Protein AF-A0A6A4I339-F1 (afdb_monomer_lite)

Organism: NCBI:txid1447944

Secondary structure (DSSP, 8-state):
--HHHHTTS--TT--TT--TTTSPPPGGG----HHHHHHHHHHHHSSHHHHHHHHHHHHTT--HHHHHHHHHHHHHHHHHHHHHHHHHHHHH---HHHHHHHHH--

InterPro domains:
  IPR001248 Purine-cytosine permease [PF02133] (24-105)
  IPR045225 Uracil/uridine/allantoin permease [PTHR30618] (13-106)

Foldseek 3Di:
DPPVVVVVDDDPPDDPQDDPQQAADDPVPPPDDPVNVVVVVVVVCPDPVNVVQLVVCVVVPDDNVRSVVVVVVVVVVVVVVCCVLCVCCVPRVGDPVVVCCVPPND

Structure (mmCIF, N/CA/C/O backbone):
data_AF-A0A6A4I339-F1
#
_entry.id   AF-A0A6A4I339-F1
#
loop_
_atom_site.group_PDB
_atom_site.id
_atom_site.type_symbol
_atom_site.label_atom_id
_atom_site.label_alt_id
_atom_site.label_comp_id
_atom_site.label_asym_id
_atom_site.label_entity_id
_atom_site.label_seq_id
_atom_site.pdbx_PDB_ins_code
_atom_site.Cartn_x
_atom_site.Cartn_y
_atom_site.Cartn_z
_atom_site.occupancy
_atom_site.B_iso_or_equiv
_atom_site.auth_seq_id
_atom_site.auth_comp_id
_atom_site.auth_asym_id
_atom_site.auth_atom_id
_atom_site.pdbx_PDB_model_num
ATOM 1 N N . MET A 1 1 ? 45.917 -12.417 -17.203 1.00 52.16 1 MET A N 1
ATOM 2 C CA . MET A 1 1 ? 45.748 -11.269 -16.282 1.00 52.16 1 MET A CA 1
ATOM 3 C C . MET A 1 1 ? 44.791 -10.187 -16.810 1.00 52.16 1 MET A C 1
ATOM 5 O O . MET A 1 1 ? 44.359 -9.354 -16.034 1.00 52.16 1 MET A O 1
ATOM 9 N N . THR A 1 2 ? 44.387 -10.210 -18.088 1.00 59.03 2 THR A N 1
ATOM 10 C CA . THR A 1 2 ? 43.545 -9.157 -18.703 1.00 59.03 2 THR A CA 1
ATOM 11 C C . THR A 1 2 ? 42.028 -9.404 -18.600 1.00 59.03 2 THR A C 1
ATOM 13 O O . THR A 1 2 ? 41.246 -8.464 -18.670 1.00 59.03 2 THR A O 1
ATOM 16 N N . ALA A 1 3 ? 41.584 -10.651 -18.394 1.00 60.38 3 ALA A N 1
ATOM 17 C CA . ALA A 1 3 ? 40.155 -10.992 -18.324 1.00 60.38 3 ALA A CA 1
ATOM 18 C C . ALA A 1 3 ? 39.478 -10.581 -17.000 1.00 60.38 3 ALA A C 1
ATOM 20 O O . ALA A 1 3 ? 38.307 -10.222 -17.000 1.00 60.38 3 ALA A O 1
ATOM 21 N N . MET A 1 4 ? 40.220 -10.583 -15.885 1.00 60.59 4 MET A N 1
ATOM 22 C CA . MET A 1 4 ? 39.712 -10.190 -14.561 1.00 60.59 4 MET A CA 1
ATOM 23 C C . MET A 1 4 ? 39.436 -8.680 -14.468 1.00 60.59 4 MET A C 1
ATOM 25 O O . MET A 1 4 ? 38.528 -8.262 -13.761 1.00 60.59 4 MET A O 1
ATOM 29 N N . LEU A 1 5 ? 40.187 -7.867 -15.220 1.00 65.00 5 LEU A N 1
ATOM 30 C CA . LEU A 1 5 ? 40.020 -6.412 -15.249 1.00 65.00 5 LEU A CA 1
ATOM 31 C C . LEU A 1 5 ? 38.777 -5.986 -16.046 1.00 65.00 5 LEU A C 1
ATOM 33 O O . LEU A 1 5 ? 38.108 -5.041 -15.648 1.00 65.00 5 LEU A O 1
ATOM 37 N N . ARG A 1 6 ? 38.392 -6.740 -17.089 1.00 58.94 6 ARG A N 1
ATOM 38 C CA . ARG A 1 6 ? 37.164 -6.488 -17.871 1.00 58.94 6 ARG A CA 1
ATOM 39 C C . ARG A 1 6 ? 35.869 -6.607 -17.067 1.00 58.94 6 ARG A C 1
ATOM 41 O O . ARG A 1 6 ? 34.876 -6.012 -17.455 1.00 58.94 6 ARG A O 1
ATOM 48 N N . PHE A 1 7 ? 35.860 -7.362 -15.967 1.00 65.69 7 PHE A N 1
ATOM 49 C CA . PHE A 1 7 ? 34.695 -7.452 -15.078 1.00 65.69 7 PHE A CA 1
ATOM 50 C C . PHE A 1 7 ? 34.417 -6.128 -14.346 1.00 65.69 7 PHE A C 1
ATOM 52 O O . PHE A 1 7 ? 33.271 -5.827 -14.031 1.00 65.69 7 PHE A O 1
ATOM 59 N N . PHE A 1 8 ? 35.463 -5.332 -14.102 1.00 68.25 8 PHE A N 1
ATOM 60 C CA . PHE A 1 8 ? 35.365 -4.009 -13.482 1.00 68.25 8 PHE A CA 1
ATOM 61 C C . PHE A 1 8 ? 35.278 -2.869 -14.504 1.00 68.25 8 PHE A C 1
ATOM 63 O O . PHE A 1 8 ? 35.035 -1.726 -14.120 1.00 68.25 8 PHE A O 1
ATOM 70 N N . GLU A 1 9 ? 35.474 -3.150 -15.795 1.00 66.94 9 GLU A N 1
ATOM 71 C CA . GLU A 1 9 ? 35.263 -2.157 -16.844 1.00 66.94 9 GLU A CA 1
ATOM 72 C C . GLU A 1 9 ? 33.758 -1.915 -17.005 1.00 66.94 9 GLU A C 1
ATOM 74 O O . GLU A 1 9 ? 33.005 -2.774 -17.465 1.00 66.94 9 GLU A O 1
ATOM 79 N N . LEU A 1 10 ? 33.318 -0.721 -16.599 1.00 65.88 10 LEU A N 1
ATOM 80 C CA . LEU A 1 10 ? 31.977 -0.217 -16.871 1.00 65.88 10 LEU A CA 1
ATOM 81 C C . LEU A 1 10 ? 31.723 -0.302 -18.386 1.00 65.88 10 LEU A C 1
ATOM 83 O O . LEU A 1 10 ? 32.589 0.080 -19.178 1.00 65.88 10 LEU A O 1
ATOM 87 N N . SER A 1 11 ? 30.547 -0.793 -18.799 1.00 67.19 11 SER A N 1
ATOM 88 C CA . SER A 1 11 ? 30.153 -0.772 -20.215 1.00 67.19 11 SER A CA 1
ATOM 89 C C . SER A 1 11 ? 30.360 0.637 -20.781 1.00 67.19 11 SER A C 1
ATOM 91 O O . SER A 1 11 ? 30.045 1.617 -20.110 1.00 67.19 11 SER A O 1
ATOM 93 N N . LYS A 1 12 ? 30.876 0.762 -22.008 1.00 66.62 12 LYS A N 1
ATOM 94 C CA . LYS A 1 12 ? 31.118 2.077 -22.633 1.00 66.62 12 LYS A CA 1
ATOM 95 C C . LYS A 1 12 ? 29.842 2.918 -22.784 1.00 66.62 12 LYS A C 1
ATOM 97 O O . LYS A 1 12 ? 29.939 4.136 -22.861 1.00 66.62 12 LYS A O 1
ATOM 102 N N . ASP A 1 13 ? 28.679 2.268 -22.749 1.00 68.31 13 ASP A N 1
ATOM 103 C CA . ASP A 1 13 ? 27.351 2.889 -22.802 1.00 68.31 13 ASP A CA 1
ATOM 104 C C . ASP A 1 13 ? 26.695 3.027 -21.412 1.00 68.31 13 ASP A C 1
ATOM 106 O O . ASP A 1 13 ? 25.503 3.313 -21.298 1.00 68.31 13 ASP A O 1
ATOM 110 N N . ALA A 1 14 ? 27.436 2.775 -20.328 1.00 69.12 14 ALA A N 1
ATOM 111 C CA . ALA A 1 14 ? 26.906 2.855 -18.975 1.00 69.12 14 ALA A CA 1
ATOM 112 C C . ALA A 1 14 ? 26.629 4.312 -18.581 1.00 69.12 14 ALA A C 1
ATOM 114 O O . ALA A 1 14 ? 27.535 5.135 -18.455 1.00 69.12 14 ALA A O 1
ATOM 115 N N . SER A 1 15 ? 25.355 4.614 -18.341 1.00 76.81 15 SER A N 1
ATOM 116 C CA . SER A 1 15 ? 24.908 5.882 -17.772 1.00 76.81 15 SER A CA 1
ATOM 117 C C . SER A 1 15 ? 24.714 5.735 -16.260 1.00 76.81 15 SER A C 1
ATOM 119 O O . SER A 1 15 ? 24.120 4.742 -15.829 1.00 76.81 15 SER A O 1
ATOM 121 N N . PRO A 1 16 ? 25.103 6.729 -15.436 1.00 79.75 16 PRO A N 1
ATOM 122 C CA . PRO A 1 16 ? 24.825 6.715 -13.995 1.00 79.75 16 PRO A CA 1
ATOM 123 C C . PRO A 1 16 ? 23.319 6.690 -13.678 1.00 79.75 16 PRO A C 1
ATOM 125 O O . PRO A 1 16 ? 22.918 6.402 -12.553 1.00 79.75 16 PRO A O 1
ATOM 128 N N . TYR A 1 17 ? 22.472 6.958 -14.675 1.00 79.25 17 TYR A N 1
ATOM 129 C CA . TYR A 1 17 ? 21.023 7.033 -14.532 1.00 79.25 17 TYR A CA 1
ATOM 130 C C . TYR A 1 17 ? 20.273 5.852 -15.144 1.00 79.25 17 TYR A C 1
ATOM 132 O O . TYR A 1 17 ? 19.038 5.900 -15.168 1.00 79.25 17 TYR A O 1
ATOM 140 N N . GLN A 1 18 ? 20.974 4.827 -15.644 1.00 81.69 18 GLN A N 1
ATOM 141 C CA . GLN A 1 18 ? 20.367 3.659 -16.283 1.00 81.69 18 GLN A CA 1
ATOM 142 C C . GLN A 1 18 ? 20.955 2.353 -15.737 1.00 81.69 18 GLN A C 1
ATOM 144 O O . GLN A 1 18 ? 22.144 2.085 -15.842 1.00 81.69 18 GLN A O 1
ATOM 149 N N . ASN A 1 19 ? 20.076 1.520 -15.186 1.00 85.19 19 ASN A N 1
ATOM 150 C CA . ASN A 1 19 ? 20.334 0.139 -14.788 1.00 85.19 19 ASN A CA 1
ATOM 151 C C . ASN A 1 19 ? 19.074 -0.689 -15.096 1.00 85.19 19 ASN A C 1
ATOM 153 O O . ASN A 1 19 ? 17.966 -0.151 -15.100 1.00 85.19 19 ASN A O 1
ATOM 157 N N . ALA A 1 20 ? 19.226 -1.995 -15.312 1.00 83.94 20 ALA A N 1
ATOM 158 C CA . ALA A 1 20 ? 18.136 -2.926 -1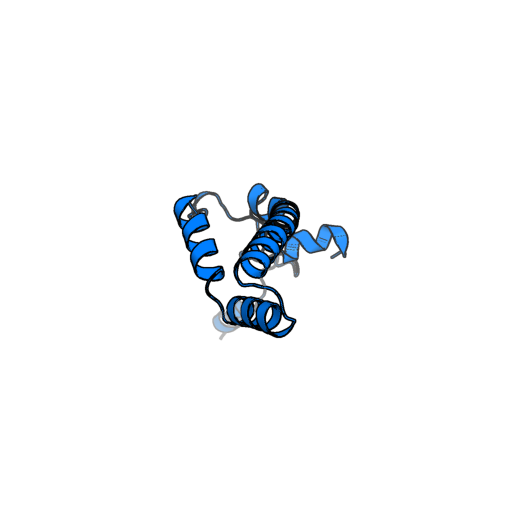5.590 1.00 83.94 20 ALA A CA 1
ATOM 159 C C . ALA A 1 20 ? 16.994 -2.882 -14.553 1.00 83.94 20 ALA A C 1
ATOM 161 O O . ALA A 1 20 ? 15.850 -3.148 -14.913 1.00 83.94 20 ALA A O 1
ATOM 162 N N . ASP A 1 21 ? 17.279 -2.508 -13.301 1.00 84.62 21 ASP A N 1
ATOM 163 C CA . ASP A 1 21 ? 16.282 -2.438 -12.220 1.00 84.62 21 ASP A CA 1
ATOM 164 C C . ASP A 1 21 ? 15.426 -1.164 -12.229 1.00 84.62 21 ASP A C 1
ATOM 166 O O . ASP A 1 21 ? 14.342 -1.142 -11.647 1.00 84.62 21 ASP A O 1
ATOM 170 N N . ILE A 1 22 ? 15.902 -0.092 -12.872 1.00 88.44 22 ILE A N 1
ATOM 171 C CA . ILE A 1 22 ? 15.186 1.193 -12.938 1.00 88.44 22 ILE A CA 1
ATOM 172 C C . ILE A 1 22 ? 14.485 1.424 -14.273 1.00 88.44 22 ILE A C 1
ATOM 174 O O . ILE A 1 22 ? 13.672 2.341 -14.397 1.00 88.44 22 ILE A O 1
ATOM 178 N N . LEU A 1 23 ? 14.785 0.595 -15.272 1.00 89.75 23 LEU A N 1
ATOM 179 C CA . LEU A 1 23 ? 14.076 0.609 -16.541 1.00 89.75 23 LEU A CA 1
ATOM 180 C C . LEU A 1 23 ? 12.632 0.105 -16.361 1.00 89.75 23 LEU A C 1
ATOM 182 O O . LEU A 1 23 ? 12.373 -0.721 -15.483 1.00 89.75 23 LEU A O 1
ATOM 186 N N . PRO A 1 24 ? 11.684 0.567 -17.201 1.00 92.00 24 PRO A N 1
ATOM 187 C CA . PRO A 1 24 ? 10.318 0.062 -17.183 1.00 92.00 24 PRO A CA 1
ATOM 188 C C . PRO A 1 24 ? 10.272 -1.463 -17.290 1.00 92.00 24 PRO A C 1
ATOM 190 O O . PRO A 1 24 ? 10.915 -2.060 -18.158 1.00 92.00 24 PRO A O 1
ATOM 193 N N . LEU A 1 25 ? 9.473 -2.101 -16.435 1.00 92.62 25 LEU A N 1
ATOM 194 C CA . LEU A 1 25 ? 9.421 -3.556 -16.388 1.00 92.62 25 LEU A CA 1
ATOM 195 C C . LEU A 1 25 ? 8.799 -4.123 -17.685 1.00 92.62 25 LEU A C 1
ATOM 197 O O . LEU A 1 25 ? 7.664 -3.750 -18.039 1.00 92.62 25 LEU A O 1
ATOM 201 N N . PRO A 1 26 ? 9.484 -5.041 -18.398 1.00 92.06 26 PRO A N 1
ATOM 202 C CA . PRO A 1 26 ? 8.966 -5.613 -19.636 1.00 92.06 26 PRO A CA 1
ATOM 203 C C . PRO A 1 26 ? 7.725 -6.480 -19.365 1.00 92.06 26 PRO A C 1
ATOM 205 O O . PRO A 1 26 ? 7.630 -7.078 -18.288 1.00 92.06 26 PRO A O 1
ATOM 208 N N . PRO A 1 27 ? 6.788 -6.611 -20.327 1.00 91.00 27 PRO A N 1
ATOM 209 C CA . PRO A 1 27 ? 5.554 -7.379 -20.141 1.00 91.00 27 PRO A CA 1
ATOM 210 C C . PRO A 1 27 ? 5.757 -8.817 -19.653 1.00 91.00 27 PRO A C 1
ATOM 212 O O . PRO A 1 27 ? 4.991 -9.286 -18.818 1.00 91.00 27 PRO A O 1
ATOM 215 N N . SER A 1 28 ? 6.828 -9.485 -20.091 1.00 93.69 28 SER A N 1
ATOM 216 C CA . SER A 1 28 ? 7.166 -10.857 -19.684 1.00 93.69 28 SER A CA 1
ATOM 217 C C . SER A 1 28 ? 7.451 -11.020 -18.187 1.00 93.69 28 SER A C 1
ATOM 219 O O . SER A 1 28 ? 7.345 -12.124 -17.664 1.00 93.69 28 SER A O 1
ATOM 221 N N . ARG A 1 29 ? 7.799 -9.935 -17.483 1.00 90.94 29 ARG A N 1
ATOM 222 C CA . ARG A 1 29 ? 8.093 -9.930 -16.040 1.00 90.94 29 ARG A CA 1
ATOM 223 C C . ARG A 1 29 ? 6.936 -9.391 -15.191 1.00 90.94 29 ARG A C 1
ATOM 225 O O . ARG A 1 29 ? 7.064 -9.315 -13.971 1.00 90.94 29 ARG A O 1
ATOM 232 N N . ARG A 1 30 ? 5.802 -9.024 -15.799 1.00 91.75 30 ARG A N 1
ATOM 233 C CA . ARG A 1 30 ? 4.617 -8.497 -15.099 1.00 91.75 30 ARG A CA 1
ATOM 234 C C . ARG A 1 30 ? 3.750 -9.646 -14.583 1.00 91.75 30 ARG A C 1
ATOM 236 O O . ARG A 1 30 ? 2.725 -9.979 -15.162 1.00 91.75 30 ARG A O 1
ATOM 243 N N . THR A 1 31 ? 4.186 -10.271 -13.493 1.00 92.44 31 THR A N 1
ATOM 244 C CA . THR A 1 31 ? 3.527 -11.452 -12.901 1.00 92.44 31 THR A CA 1
ATOM 245 C C . THR A 1 31 ? 2.439 -11.112 -11.879 1.00 92.44 31 THR A C 1
ATOM 247 O O . THR A 1 31 ? 1.715 -11.998 -11.424 1.00 92.44 31 THR A O 1
ATOM 250 N N . TRP A 1 32 ? 2.305 -9.837 -11.506 1.00 91.94 32 TRP A N 1
ATOM 251 C CA . TRP A 1 32 ? 1.321 -9.386 -10.528 1.00 91.94 32 TRP A CA 1
ATOM 252 C C . TRP A 1 32 ? -0.093 -9.460 -11.099 1.00 91.94 32 TRP A C 1
ATOM 254 O O . TRP A 1 32 ? -0.481 -8.686 -11.971 1.00 91.94 32 TRP A O 1
ATOM 264 N N . THR A 1 33 ? -0.875 -10.397 -10.573 1.00 93.31 33 THR A N 1
ATOM 265 C CA . THR A 1 33 ? -2.307 -10.509 -10.854 1.00 93.31 33 THR A CA 1
ATOM 266 C C . THR A 1 33 ? -3.116 -9.761 -9.799 1.00 93.31 33 THR A C 1
ATOM 268 O O . THR A 1 33 ? -2.639 -9.514 -8.691 1.00 93.31 33 THR A O 1
ATOM 271 N N . VAL A 1 34 ? -4.3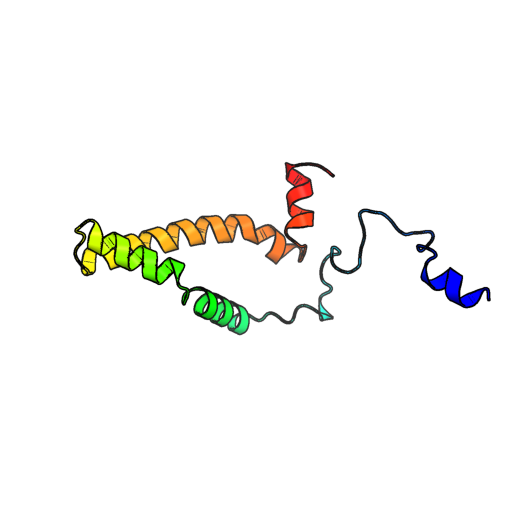83 -9.467 -10.101 1.00 92.88 34 VAL A N 1
ATOM 272 C CA . VAL A 1 34 ? -5.317 -8.845 -9.143 1.00 92.88 34 VAL A CA 1
ATOM 273 C C . VAL A 1 34 ? -5.407 -9.646 -7.838 1.00 92.88 34 VAL A C 1
ATOM 275 O O . VAL A 1 34 ? -5.476 -9.065 -6.761 1.00 92.88 34 VAL A O 1
ATOM 278 N N . LYS A 1 35 ? -5.333 -10.982 -7.907 1.00 95.69 35 LYS A N 1
ATOM 279 C CA . LYS A 1 35 ? -5.333 -11.841 -6.713 1.00 95.69 35 LYS A CA 1
ATOM 280 C C . LYS A 1 35 ? -4.116 -11.571 -5.830 1.00 95.69 35 LYS A C 1
ATOM 282 O O . LYS A 1 35 ? -4.276 -11.346 -4.637 1.00 95.69 35 LYS A O 1
ATOM 287 N N . ILE A 1 36 ? -2.920 -11.558 -6.423 1.00 95.25 36 ILE A N 1
ATOM 288 C CA . ILE A 1 36 ? -1.670 -11.274 -5.700 1.00 95.25 36 ILE A CA 1
ATOM 289 C C . ILE A 1 36 ? -1.733 -9.877 -5.081 1.00 95.25 36 ILE A C 1
ATOM 291 O O . ILE A 1 36 ? -1.368 -9.713 -3.924 1.00 95.25 36 ILE A O 1
ATOM 295 N N . PHE A 1 37 ? -2.270 -8.900 -5.812 1.00 91.38 37 PHE A N 1
ATOM 296 C CA . PHE A 1 37 ? -2.468 -7.547 -5.303 1.00 91.38 37 PHE A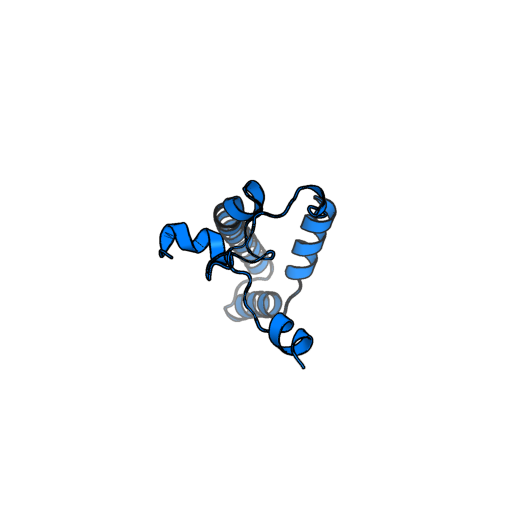 CA 1
ATOM 297 C C . PHE A 1 37 ? -3.365 -7.508 -4.056 1.00 91.38 37 PHE A C 1
ATOM 299 O O . PHE A 1 37 ? -2.986 -6.911 -3.053 1.00 91.38 37 PHE A O 1
ATOM 306 N N . VAL A 1 38 ? -4.520 -8.181 -4.073 1.00 93.50 38 VAL A N 1
ATOM 307 C CA . VAL A 1 38 ? -5.430 -8.225 -2.914 1.00 93.50 38 VAL A CA 1
ATOM 308 C C . VAL A 1 38 ? -4.783 -8.926 -1.718 1.00 93.50 38 VAL A C 1
ATOM 310 O O . VAL A 1 38 ? -4.819 -8.400 -0.607 1.00 93.50 38 VAL A O 1
ATOM 313 N N . PHE A 1 39 ? -4.153 -10.086 -1.928 1.00 95.31 39 PHE A N 1
ATOM 314 C CA . PHE A 1 39 ? -3.486 -10.814 -0.843 1.00 95.31 39 PHE A CA 1
ATOM 315 C C . PHE A 1 39 ? -2.291 -10.055 -0.267 1.00 95.31 39 PHE A C 1
ATOM 317 O O . PHE A 1 39 ? -2.072 -10.105 0.941 1.00 95.31 39 PHE A O 1
ATOM 324 N N . PHE A 1 40 ? -1.556 -9.318 -1.101 1.00 93.88 40 PHE A N 1
ATOM 325 C CA . PHE A 1 40 ? -0.494 -8.432 -0.644 1.00 93.88 40 PHE A CA 1
ATOM 326 C C . PHE A 1 40 ? -1.038 -7.382 0.333 1.00 93.88 40 PHE A C 1
ATOM 328 O O . PHE A 1 40 ? -0.527 -7.274 1.444 1.00 93.88 40 PHE A O 1
ATOM 335 N N . TRP A 1 41 ? -2.123 -6.685 -0.019 1.00 91.62 41 TRP A N 1
ATOM 336 C CA . TRP A 1 41 ? -2.708 -5.666 0.861 1.00 91.62 41 TRP A CA 1
ATOM 337 C C . TRP A 1 41 ? -3.284 -6.236 2.159 1.00 91.62 41 TRP A C 1
ATOM 339 O O . TRP A 1 41 ? -3.101 -5.645 3.224 1.00 91.62 41 TRP A O 1
ATOM 349 N N . LEU A 1 42 ? -3.912 -7.413 2.101 1.00 91.94 42 LEU A N 1
ATOM 350 C CA . LEU A 1 42 ? -4.351 -8.124 3.305 1.00 91.94 42 LEU A CA 1
ATOM 351 C C . LEU A 1 42 ? -3.169 -8.478 4.212 1.00 91.94 42 LEU A C 1
ATOM 353 O O . LEU A 1 42 ? -3.245 -8.289 5.423 1.00 91.94 42 LEU A O 1
ATOM 357 N N . SER A 1 43 ? -2.059 -8.939 3.630 1.00 94.25 43 SER A N 1
ATOM 358 C CA . SER A 1 43 ? -0.842 -9.239 4.385 1.00 94.25 43 SER A CA 1
ATOM 359 C C . SER A 1 43 ? -0.250 -7.992 5.036 1.00 94.25 43 SER A C 1
ATOM 361 O O . SER A 1 43 ? 0.251 -8.083 6.152 1.00 94.25 43 SER A O 1
ATOM 363 N N . THR A 1 44 ? -0.292 -6.835 4.370 1.00 91.62 44 THR A N 1
ATOM 364 C CA . THR A 1 44 ? 0.234 -5.587 4.941 1.00 91.62 44 THR A CA 1
ATOM 365 C C . THR A 1 44 ? -0.662 -5.000 6.028 1.00 91.62 44 THR A C 1
ATOM 367 O O . THR A 1 44 ? -0.158 -4.306 6.906 1.00 91.62 44 THR A O 1
ATOM 370 N N . ALA A 1 45 ? -1.969 -5.285 6.006 1.00 89.06 45 ALA A N 1
ATOM 371 C CA . ALA A 1 45 ? -2.920 -4.777 6.996 1.00 89.06 45 ALA A CA 1
ATOM 372 C C . ALA A 1 45 ? -2.709 -5.376 8.399 1.00 89.06 45 ALA A C 1
ATOM 374 O O . ALA A 1 45 ? -3.134 -4.796 9.394 1.00 89.06 45 ALA A O 1
ATOM 375 N N . ILE A 1 46 ? -2.034 -6.524 8.502 1.00 90.12 46 ILE A N 1
ATOM 376 C CA . ILE A 1 46 ? -1.750 -7.186 9.777 1.00 90.12 46 ILE A CA 1
ATOM 377 C C . ILE A 1 46 ? -0.334 -6.808 10.214 1.00 90.12 46 ILE A C 1
ATOM 379 O O . ILE A 1 46 ? 0.635 -7.509 9.930 1.00 90.12 46 ILE A O 1
ATOM 383 N N . ASN A 1 47 ? -0.203 -5.679 10.906 1.00 92.44 47 ASN A N 1
ATOM 384 C CA . ASN A 1 47 ? 1.085 -5.194 11.397 1.00 92.44 47 ASN A CA 1
ATOM 385 C C . ASN A 1 47 ? 0.945 -4.480 12.751 1.00 92.44 47 ASN A C 1
ATOM 387 O O . ASN A 1 47 ? -0.138 -4.032 13.116 1.00 92.44 47 ASN A O 1
ATOM 391 N N . ILE A 1 48 ? 2.051 -4.369 13.495 1.00 95.38 48 ILE A N 1
ATOM 392 C CA . ILE A 1 48 ? 2.073 -3.824 14.866 1.00 95.38 48 ILE A CA 1
ATOM 393 C C . ILE A 1 48 ? 1.551 -2.383 14.930 1.00 95.38 48 ILE A C 1
ATOM 395 O O . ILE A 1 48 ? 0.865 -2.043 15.889 1.00 95.38 48 ILE A O 1
ATOM 399 N N . ALA A 1 49 ? 1.830 -1.550 13.924 1.00 92.62 49 ALA A N 1
ATOM 400 C CA . ALA A 1 49 ? 1.400 -0.154 13.933 1.00 92.62 49 ALA A CA 1
ATOM 401 C C . ALA A 1 49 ? -0.132 -0.028 13.918 1.00 92.62 49 ALA A C 1
ATOM 403 O O . ALA A 1 49 ? -0.676 0.789 14.659 1.00 92.62 49 ALA A O 1
ATOM 404 N N . GLU A 1 50 ? -0.829 -0.883 13.165 1.00 91.69 50 GLU A N 1
ATOM 405 C CA . GLU A 1 50 ? -2.300 -0.932 13.149 1.00 91.69 50 GLU A CA 1
ATOM 406 C C . GLU A 1 50 ? -2.870 -1.362 14.513 1.00 91.69 50 GLU A C 1
ATOM 408 O O . GLU A 1 50 ? -3.796 -0.735 15.035 1.00 91.69 50 GLU A O 1
ATOM 413 N N . TRP A 1 51 ? -2.269 -2.376 15.155 1.00 91.38 51 TRP A N 1
ATOM 414 C CA . TRP A 1 51 ? -2.659 -2.809 16.508 1.00 91.38 51 TRP A CA 1
ATOM 415 C C . TRP A 1 51 ? -2.455 -1.701 17.547 1.00 91.38 51 TRP A C 1
ATOM 417 O O . TRP A 1 51 ? -3.309 -1.484 18.415 1.00 91.38 51 TRP A O 1
ATOM 427 N N . SER A 1 52 ? -1.337 -0.979 17.456 1.00 94.81 52 SER A N 1
ATOM 428 C CA . SER A 1 52 ? -1.058 0.170 18.312 1.00 94.81 52 SER A CA 1
ATOM 429 C C . SER A 1 52 ? -2.052 1.303 18.067 1.00 94.81 52 SER A C 1
ATOM 431 O O . SER A 1 52 ? -2.583 1.839 19.034 1.00 94.81 52 SER A O 1
ATOM 433 N N . GLY A 1 53 ? -2.380 1.618 16.810 1.00 92.38 53 GLY A N 1
ATOM 434 C CA . GLY A 1 53 ? -3.353 2.659 16.465 1.00 92.38 53 GLY A CA 1
ATOM 435 C C . GLY A 1 53 ? -4.744 2.386 17.044 1.00 92.38 53 GLY A C 1
ATOM 436 O O . GLY A 1 53 ? -5.336 3.256 17.689 1.00 92.38 53 GLY A O 1
ATOM 437 N N . ALA A 1 54 ? -5.233 1.149 16.909 1.00 92.31 54 ALA A N 1
ATOM 438 C CA . ALA A 1 54 ? -6.485 0.726 17.531 1.00 92.31 54 ALA A CA 1
ATOM 439 C C . ALA A 1 54 ? -6.428 0.841 19.065 1.00 92.31 54 ALA A C 1
ATOM 441 O O . ALA A 1 54 ? -7.344 1.397 19.675 1.00 92.31 54 ALA A O 1
ATOM 442 N N . SER A 1 55 ? -5.333 0.397 19.690 1.00 94.25 55 SER A N 1
ATOM 443 C CA . SER A 1 55 ? -5.152 0.474 21.148 1.00 94.25 55 SER A CA 1
ATOM 444 C C . SER A 1 55 ? -5.136 1.920 21.652 1.00 94.25 55 SER A C 1
ATOM 446 O O . SER A 1 55 ? -5.796 2.238 22.640 1.00 94.25 55 SER A O 1
ATOM 448 N N . THR A 1 56 ? -4.445 2.820 20.947 1.00 95.88 56 THR A N 1
ATOM 449 C CA . THR A 1 56 ? -4.413 4.251 21.270 1.00 95.88 56 THR A CA 1
ATOM 450 C C . THR A 1 56 ? -5.799 4.874 21.165 1.00 95.88 56 THR A C 1
ATOM 452 O O . THR A 1 56 ? -6.172 5.646 22.042 1.00 95.88 56 THR A O 1
ATOM 455 N N . SER A 1 57 ? -6.589 4.514 20.149 1.00 95.56 57 SER A N 1
ATOM 456 C CA . SER A 1 57 ? -7.953 5.036 20.000 1.00 95.56 57 SER A CA 1
ATOM 457 C C . SER A 1 57 ? -8.841 4.691 21.207 1.00 95.56 57 SER A C 1
ATOM 459 O O . SER A 1 57 ? -9.560 5.541 21.723 1.00 95.56 57 SER A O 1
ATOM 461 N N . LEU A 1 58 ? -8.732 3.471 21.734 1.00 96.75 58 LEU A N 1
ATOM 462 C CA . LEU A 1 58 ? -9.459 3.080 22.941 1.00 96.75 58 LEU A CA 1
ATOM 463 C C . LEU A 1 58 ? -8.907 3.798 24.181 1.00 96.75 58 LEU A C 1
ATOM 465 O O . LEU A 1 58 ? -9.678 4.251 25.023 1.00 96.75 58 LEU A O 1
ATOM 469 N N . ALA A 1 59 ? -7.584 3.956 24.274 1.00 96.81 59 ALA A N 1
ATOM 470 C CA . ALA A 1 59 ? -6.930 4.635 25.394 1.00 96.81 59 ALA A CA 1
ATOM 471 C C . ALA A 1 59 ? -7.313 6.121 25.513 1.00 96.81 59 ALA A C 1
ATOM 473 O O . ALA A 1 59 ? -7.386 6.638 26.625 1.00 96.81 59 ALA A O 1
ATOM 474 N N . ILE A 1 60 ? -7.601 6.801 24.397 1.00 96.38 60 ILE A N 1
ATOM 475 C CA . ILE A 1 60 ? -8.108 8.186 24.408 1.00 96.38 60 ILE A CA 1
ATOM 476 C C . ILE A 1 60 ? -9.613 8.282 24.718 1.00 96.38 60 ILE A C 1
ATOM 478 O O . ILE A 1 60 ? -10.159 9.382 24.746 1.00 96.38 60 ILE A O 1
ATOM 482 N N . GLY A 1 61 ? -10.283 7.152 24.973 1.00 95.38 61 GLY A N 1
ATOM 483 C CA . GLY A 1 61 ? -11.663 7.097 25.458 1.00 95.38 61 GLY A CA 1
ATOM 484 C C . GLY A 1 61 ? -12.730 6.845 24.391 1.00 95.38 61 GLY A C 1
ATOM 485 O O . GLY A 1 61 ? -13.917 6.963 24.699 1.00 95.38 61 GLY A O 1
ATOM 486 N N . LEU A 1 62 ? -12.357 6.494 23.153 1.00 96.94 62 LEU A N 1
ATOM 487 C CA . LEU A 1 62 ? -13.340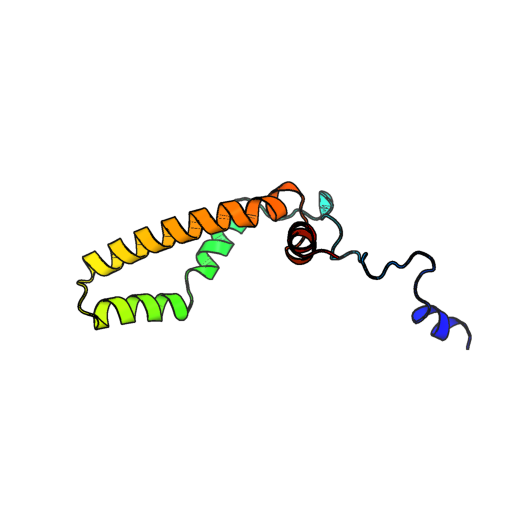 6.077 22.149 1.00 96.94 62 LEU A CA 1
ATOM 488 C C . LEU A 1 62 ? -13.949 4.724 22.530 1.00 96.94 62 LEU A C 1
ATOM 490 O O . LEU A 1 62 ? -13.268 3.805 22.985 1.00 96.94 62 LEU A O 1
ATOM 494 N N . THR A 1 63 ? -15.251 4.581 22.293 1.00 97.31 63 THR A N 1
ATOM 495 C CA . THR A 1 63 ? -15.896 3.264 22.349 1.00 97.31 63 THR A CA 1
ATOM 496 C C . THR A 1 63 ? -15.404 2.388 21.196 1.00 97.31 63 THR A C 1
ATOM 498 O O . THR A 1 63 ? -15.040 2.894 20.135 1.00 97.31 63 THR A O 1
ATOM 501 N N . VAL A 1 64 ? -15.474 1.062 21.348 1.00 95.25 64 VAL A N 1
ATOM 502 C CA . VAL A 1 64 ? -15.052 0.109 20.302 1.00 95.25 64 VAL A CA 1
ATOM 503 C C . VAL A 1 64 ? -15.718 0.401 18.952 1.00 95.25 64 VAL A C 1
ATOM 505 O O . VAL A 1 64 ? -15.049 0.407 17.921 1.00 95.25 64 VAL A O 1
ATOM 508 N N . GLY A 1 65 ? -17.019 0.710 18.951 1.00 96.44 65 GLY A N 1
ATOM 509 C CA . GLY A 1 65 ? -17.743 1.061 17.727 1.00 96.44 65 GLY A CA 1
ATOM 510 C C . GLY A 1 65 ? -17.219 2.341 17.066 1.00 96.44 65 GLY A C 1
ATOM 511 O O . GLY A 1 65 ? -17.037 2.375 15.850 1.0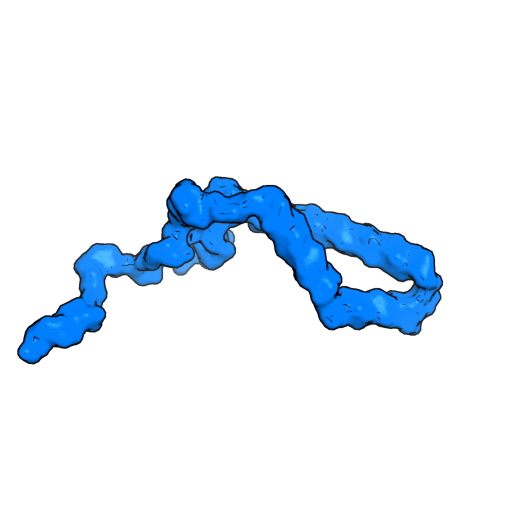0 96.44 65 GLY A O 1
ATOM 512 N N . GLN A 1 66 ? -16.918 3.376 17.857 1.00 96.56 66 GLN A N 1
ATOM 513 C CA . GLN A 1 66 ? -16.344 4.622 17.342 1.00 96.56 66 GLN A CA 1
ATOM 514 C C . GLN A 1 66 ? -14.920 4.416 16.818 1.00 96.56 66 GLN A C 1
ATOM 516 O O . GLN A 1 66 ? -14.596 4.924 15.749 1.00 96.56 66 GLN A O 1
ATOM 521 N N . SER A 1 67 ? -14.092 3.634 17.512 1.00 96.06 67 SER A N 1
ATOM 522 C CA . SER A 1 67 ? -12.742 3.285 17.060 1.00 96.06 67 SER A CA 1
ATOM 523 C C . SER A 1 67 ? -12.750 2.568 15.711 1.00 96.06 67 SER A C 1
ATOM 525 O O . SER A 1 67 ? -11.971 2.925 14.830 1.00 96.06 67 SER A O 1
ATOM 527 N N . ILE A 1 68 ? -13.660 1.607 15.509 1.00 95.44 68 ILE A N 1
ATOM 528 C CA . ILE A 1 68 ? -13.812 0.918 14.217 1.00 95.44 68 ILE A CA 1
ATOM 529 C C . ILE A 1 68 ? -14.217 1.912 13.121 1.00 95.44 68 ILE A C 1
ATOM 531 O O . ILE A 1 68 ? -13.634 1.895 12.038 1.00 95.44 68 ILE A O 1
ATOM 535 N N . ALA A 1 69 ? -15.181 2.798 13.396 1.00 96.31 69 ALA A N 1
ATOM 536 C CA . ALA A 1 69 ? -15.645 3.786 12.424 1.00 96.31 69 ALA A CA 1
ATOM 537 C C . ALA A 1 69 ? -14.542 4.786 12.034 1.00 96.31 69 ALA A C 1
ATOM 539 O O . ALA A 1 69 ? -14.325 5.034 10.849 1.00 96.31 69 ALA A O 1
ATOM 540 N N . VAL A 1 70 ? -13.811 5.323 13.016 1.00 95.38 70 VAL A N 1
ATOM 541 C CA . VAL A 1 70 ? -12.680 6.235 12.784 1.00 95.38 70 VAL A CA 1
ATOM 542 C C . VAL A 1 70 ? -11.582 5.539 11.985 1.00 95.38 70 VAL A C 1
ATOM 544 O O . VAL A 1 70 ? -11.072 6.121 11.027 1.00 95.38 70 VAL A O 1
ATOM 547 N N . ASN A 1 71 ? -11.255 4.287 12.323 1.00 94.31 71 ASN A N 1
ATOM 548 C CA . ASN A 1 71 ? -10.255 3.527 11.583 1.00 94.31 71 ASN A CA 1
ATOM 549 C C . ASN A 1 71 ? -10.681 3.305 10.124 1.00 94.31 71 ASN A C 1
ATOM 551 O O . ASN A 1 71 ? -9.914 3.590 9.213 1.00 94.31 71 ASN A O 1
ATOM 555 N N . ALA A 1 72 ? -11.933 2.901 9.885 1.00 94.81 72 ALA A N 1
ATOM 556 C CA . ALA A 1 72 ? -12.455 2.711 8.533 1.00 94.81 72 ALA A CA 1
ATOM 557 C C . ALA A 1 72 ? -12.378 3.997 7.687 1.00 94.81 72 ALA A C 1
ATOM 559 O O . ALA A 1 72 ? -11.945 3.955 6.535 1.00 94.81 72 ALA A O 1
ATOM 560 N N . ILE A 1 73 ? -12.743 5.150 8.260 1.00 96.94 73 ILE A N 1
ATOM 561 C CA . ILE A 1 73 ? -12.648 6.452 7.581 1.00 96.94 73 ILE A CA 1
ATOM 562 C C . ILE A 1 73 ? -11.184 6.797 7.276 1.00 96.94 73 ILE A C 1
ATOM 564 O O . ILE A 1 73 ? -10.868 7.193 6.153 1.00 96.94 73 ILE A O 1
ATOM 568 N N . SER A 1 74 ? -10.286 6.600 8.244 1.00 94.38 74 SER A N 1
ATOM 569 C CA . SER A 1 74 ? -8.845 6.807 8.074 1.00 94.38 74 SER A CA 1
ATOM 570 C C . SER A 1 74 ? -8.287 5.968 6.920 1.00 94.38 74 SER A C 1
ATOM 572 O O . SER A 1 74 ? -7.669 6.506 5.999 1.00 94.38 74 SER A O 1
ATOM 574 N N . THR A 1 75 ? -8.581 4.663 6.899 1.00 93.62 75 THR A N 1
ATOM 575 C CA . THR A 1 75 ? -8.121 3.751 5.845 1.00 93.62 75 THR A CA 1
ATOM 576 C C . THR A 1 75 ? -8.623 4.172 4.464 1.00 93.62 75 THR A C 1
ATOM 578 O O . THR A 1 75 ? -7.865 4.096 3.497 1.00 93.62 75 THR A O 1
ATOM 581 N N . ILE A 1 76 ? -9.862 4.663 4.343 1.00 96.19 76 ILE A N 1
ATOM 582 C CA . ILE A 1 76 ? -10.399 5.171 3.069 1.00 96.19 76 ILE A CA 1
ATOM 583 C C . ILE A 1 76 ? -9.600 6.389 2.591 1.00 96.19 76 ILE A C 1
ATOM 585 O O . ILE A 1 76 ? -9.182 6.427 1.433 1.00 96.19 76 ILE A O 1
ATOM 589 N N . ILE A 1 77 ? -9.338 7.358 3.473 1.00 97.25 77 ILE A N 1
ATOM 590 C CA . ILE A 1 77 ? -8.563 8.565 3.138 1.00 97.25 77 ILE A CA 1
ATOM 591 C C . ILE A 1 77 ? -7.146 8.188 2.685 1.00 97.25 77 ILE A C 1
ATOM 593 O O . ILE A 1 77 ? -6.679 8.660 1.645 1.00 97.25 77 ILE A O 1
ATOM 597 N N . ILE A 1 78 ? -6.481 7.295 3.422 1.00 94.94 78 ILE A N 1
ATOM 598 C CA . ILE A 1 78 ? -5.141 6.798 3.083 1.00 94.94 78 ILE A CA 1
ATOM 599 C C . ILE A 1 78 ? -5.159 6.090 1.725 1.00 94.94 78 ILE A C 1
ATOM 601 O O . ILE A 1 78 ? -4.301 6.345 0.881 1.00 94.94 78 ILE A O 1
ATOM 605 N N . THR A 1 79 ? -6.162 5.244 1.480 1.00 94.69 79 THR A N 1
ATOM 606 C CA . THR A 1 79 ? -6.310 4.508 0.216 1.00 94.69 79 THR A CA 1
ATOM 607 C C . THR A 1 79 ? -6.424 5.458 -0.972 1.00 94.69 79 THR A C 1
ATOM 609 O O . THR A 1 79 ? -5.779 5.234 -1.996 1.00 94.69 79 THR A O 1
ATOM 612 N N . LEU A 1 80 ? -7.189 6.546 -0.844 1.00 96.25 80 LEU A N 1
ATOM 613 C CA . LEU A 1 80 ? -7.308 7.552 -1.903 1.00 96.25 80 LEU A CA 1
ATOM 614 C C . LEU A 1 80 ? -5.951 8.176 -2.246 1.00 96.25 80 LEU A C 1
ATOM 616 O O . LEU A 1 80 ? -5.558 8.195 -3.415 1.00 96.25 80 LEU A O 1
ATOM 620 N N . ALA A 1 81 ? -5.208 8.632 -1.235 1.00 95.69 81 ALA A N 1
ATOM 621 C CA . ALA A 1 81 ? -3.874 9.198 -1.432 1.00 95.69 81 ALA A CA 1
ATOM 622 C C . ALA A 1 81 ? -2.904 8.181 -2.059 1.00 95.69 81 ALA A C 1
ATOM 624 O O . ALA A 1 81 ? -2.109 8.523 -2.942 1.00 95.69 81 ALA A O 1
ATOM 625 N N . LEU A 1 82 ? -3.004 6.917 -1.646 1.00 94.00 82 LEU A N 1
ATOM 626 C CA . LEU A 1 82 ? -2.166 5.834 -2.139 1.00 94.00 82 LEU A CA 1
ATOM 627 C C . LEU A 1 82 ? -2.434 5.514 -3.612 1.00 94.00 82 LEU A C 1
ATOM 629 O O . LEU A 1 82 ? -1.489 5.357 -4.381 1.00 94.00 82 LEU A O 1
ATOM 633 N N . VAL A 1 83 ? -3.701 5.464 -4.031 1.00 93.12 83 VAL A N 1
ATOM 634 C CA . VAL A 1 83 ? -4.075 5.203 -5.431 1.00 93.12 83 VAL A CA 1
ATOM 635 C C . VAL A 1 83 ? -3.607 6.331 -6.349 1.00 93.12 83 VAL A C 1
ATOM 637 O O . VAL A 1 83 ? -3.073 6.058 -7.426 1.00 93.12 83 VAL A O 1
ATOM 640 N N . ILE A 1 84 ? -3.759 7.588 -5.921 1.00 92.50 84 ILE A N 1
ATOM 641 C CA . ILE A 1 84 ? -3.284 8.756 -6.679 1.00 92.50 84 ILE A CA 1
ATOM 642 C C . ILE A 1 84 ? -1.762 8.687 -6.851 1.00 92.50 84 ILE A C 1
ATOM 644 O O . ILE A 1 84 ? -1.253 8.831 -7.962 1.00 92.50 84 ILE A O 1
ATOM 648 N N . SER A 1 85 ? -1.038 8.398 -5.770 1.00 91.19 85 SER A N 1
ATOM 649 C CA . SER A 1 85 ? 0.430 8.371 -5.777 1.00 91.19 85 SER A CA 1
ATOM 650 C C . SER A 1 85 ? 0.996 7.144 -6.505 1.00 91.19 85 SER A C 1
ATOM 652 O O . SER A 1 85 ? 2.028 7.221 -7.168 1.00 91.19 85 SER A O 1
ATOM 654 N N . GLY A 1 86 ? 0.312 6.000 -6.424 1.00 90.12 86 GLY A N 1
ATOM 655 C CA . GLY A 1 86 ? 0.727 4.736 -7.036 1.00 90.12 86 GLY A CA 1
ATOM 656 C C . GLY A 1 86 ? 0.416 4.620 -8.530 1.00 90.12 86 GLY A C 1
ATOM 657 O O . GLY A 1 86 ? 0.953 3.733 -9.200 1.00 90.12 86 GLY A O 1
ATOM 658 N N . GLN A 1 87 ? -0.414 5.515 -9.078 1.00 91.06 87 GLN A N 1
ATOM 659 C CA . GLN A 1 87 ? -0.890 5.432 -10.461 1.00 91.06 87 GLN A CA 1
ATOM 660 C C . GLN A 1 87 ? 0.257 5.394 -11.478 1.00 91.06 87 GLN A C 1
ATOM 662 O O . GLN A 1 87 ? 0.209 4.634 -12.449 1.00 91.06 87 GLN A O 1
ATOM 667 N N . GLY A 1 88 ? 1.319 6.168 -11.233 1.00 90.62 88 GLY A N 1
ATOM 668 C CA . GLY A 1 88 ? 2.453 6.222 -12.146 1.00 90.62 88 GLY A CA 1
ATOM 669 C C . GLY A 1 88 ? 3.240 4.915 -12.218 1.00 90.62 88 GLY A C 1
ATOM 670 O O . GLY A 1 88 ? 3.570 4.442 -13.309 1.00 90.62 88 GLY A O 1
ATOM 671 N N . GLY A 1 89 ? 3.462 4.276 -11.069 1.00 90.44 89 GLY A N 1
ATOM 672 C CA . GLY A 1 89 ? 4.126 2.976 -11.008 1.00 90.44 89 GLY A CA 1
ATOM 673 C C . GLY A 1 89 ? 3.289 1.894 -11.687 1.00 90.44 89 GLY A C 1
ATOM 674 O O . GLY A 1 89 ? 3.822 1.093 -12.448 1.00 90.44 89 GLY A O 1
ATOM 675 N N . GLY A 1 90 ? 1.966 1.924 -11.495 1.00 90.06 90 GLY A N 1
ATOM 676 C CA . GLY A 1 90 ? 1.046 0.963 -12.108 1.00 90.06 90 GLY A CA 1
ATOM 677 C C . GLY A 1 90 ? 0.905 1.106 -13.628 1.00 90.06 90 GLY A C 1
ATOM 678 O O . GLY A 1 90 ? 0.846 0.106 -14.338 1.00 90.06 90 GLY A O 1
ATOM 679 N N . LYS A 1 91 ? 0.877 2.336 -14.158 1.00 91.00 91 LYS A N 1
ATOM 680 C CA . LYS A 1 91 ? 0.709 2.577 -15.601 1.00 91.00 91 LYS A CA 1
ATOM 681 C C . LYS A 1 91 ? 2.003 2.345 -16.376 1.00 91.00 91 LYS A C 1
ATOM 683 O O . LYS A 1 91 ? 2.018 1.609 -17.363 1.00 91.00 91 LYS A O 1
ATOM 688 N N . TRP A 1 92 ? 3.097 2.957 -15.929 1.00 92.31 92 TRP A N 1
ATOM 689 C CA . TRP A 1 92 ? 4.365 2.950 -16.664 1.00 92.31 92 TRP A CA 1
ATOM 690 C C . TRP A 1 92 ? 5.331 1.856 -16.208 1.00 92.31 92 TRP A C 1
ATOM 692 O O . TRP A 1 92 ? 6.336 1.638 -16.875 1.00 92.31 92 TRP A O 1
ATOM 702 N N . HIS A 1 93 ? 5.008 1.121 -15.138 1.00 92.50 93 HIS A N 1
ATOM 703 C CA . HIS A 1 93 ? 5.832 0.027 -14.613 1.00 92.50 93 HIS A CA 1
ATOM 704 C C . HIS A 1 93 ? 7.261 0.479 -14.272 1.00 92.50 93 HIS A C 1
ATOM 706 O O . HIS A 1 93 ? 8.221 -0.260 -14.489 1.00 92.50 93 HIS A O 1
ATOM 712 N N . ILE A 1 94 ? 7.385 1.709 -13.763 1.00 92.88 94 ILE A N 1
ATOM 713 C CA . ILE A 1 94 ? 8.637 2.327 -13.312 1.00 92.88 94 ILE A CA 1
ATOM 714 C C . ILE A 1 94 ? 8.677 2.401 -11.781 1.00 92.88 94 ILE A C 1
ATOM 716 O O . ILE A 1 94 ? 7.625 2.550 -11.150 1.00 92.88 94 ILE A O 1
ATOM 720 N N . PRO A 1 95 ? 9.863 2.315 -11.158 1.00 91.81 95 PRO A N 1
ATOM 721 C CA . PRO A 1 95 ? 9.978 2.404 -9.710 1.00 91.81 95 PRO A CA 1
ATOM 722 C C . PRO A 1 95 ? 9.764 3.837 -9.208 1.00 91.81 95 PRO A C 1
ATOM 724 O O . PRO A 1 95 ? 9.983 4.817 -9.924 1.00 91.81 95 PRO A O 1
ATOM 727 N N . PHE A 1 96 ? 9.418 3.956 -7.925 1.00 91.12 96 PHE A N 1
ATOM 728 C CA . PHE A 1 96 ? 9.207 5.239 -7.248 1.00 91.12 96 PHE A CA 1
ATOM 729 C C . PHE A 1 96 ? 10.392 6.209 -7.395 1.00 91.12 96 PHE A C 1
ATOM 731 O O . PHE A 1 96 ? 10.192 7.396 -7.633 1.00 91.12 96 PHE A O 1
ATOM 738 N N . ALA A 1 97 ? 11.630 5.703 -7.347 1.00 90.31 97 ALA A N 1
ATOM 739 C CA . ALA A 1 97 ? 12.831 6.520 -7.531 1.00 90.31 97 ALA A CA 1
ATOM 740 C C . ALA A 1 97 ? 12.879 7.228 -8.899 1.00 90.31 97 ALA A C 1
ATOM 742 O O . ALA A 1 97 ? 13.371 8.348 -8.992 1.00 90.31 97 ALA A O 1
ATOM 743 N N . VAL A 1 98 ? 12.345 6.603 -9.955 1.00 91.94 98 VAL A N 1
ATOM 744 C CA . VAL A 1 98 ? 12.270 7.217 -11.289 1.00 91.94 98 VAL A CA 1
ATOM 745 C C . VAL A 1 98 ? 11.126 8.226 -11.358 1.00 91.94 98 VAL A C 1
ATOM 747 O O . VAL A 1 98 ? 11.307 9.290 -11.938 1.00 91.94 98 VAL A O 1
ATOM 750 N N . LEU A 1 99 ? 9.984 7.940 -10.721 1.00 92.19 99 LEU A N 1
ATOM 751 C CA . LEU A 1 99 ? 8.871 8.895 -10.620 1.00 92.19 99 LEU A CA 1
ATOM 752 C C . LEU A 1 99 ? 9.281 10.182 -9.901 1.00 92.19 99 LEU A C 1
ATOM 754 O O . LEU A 1 99 ? 8.944 11.263 -10.361 1.00 92.19 99 LEU A O 1
ATOM 758 N N . ASN A 1 100 ? 10.064 10.095 -8.825 1.00 92.00 100 ASN A N 1
ATOM 759 C CA . ASN A 1 100 ? 10.502 11.283 -8.088 1.00 92.00 100 ASN A CA 1
ATOM 760 C C . ASN A 1 100 ? 11.319 12.269 -8.930 1.00 92.00 100 ASN A C 1
ATOM 762 O O . ASN A 1 100 ? 11.298 13.467 -8.642 1.00 92.00 100 ASN A O 1
ATOM 766 N N . ARG A 1 101 ? 11.977 11.808 -10.000 1.00 92.06 101 ARG A N 1
ATOM 767 C CA . ARG A 1 101 ? 12.741 12.686 -10.896 1.00 92.06 101 ARG A CA 1
ATOM 768 C C . ARG A 1 101 ? 11.868 13.740 -11.577 1.00 92.06 101 ARG A C 1
ATOM 770 O O . ARG A 1 101 ? 12.371 14.794 -11.945 1.00 92.06 101 ARG A O 1
ATOM 777 N N . THR A 1 102 ? 10.560 13.500 -11.707 1.00 89.94 102 THR A N 1
ATOM 778 C CA . THR A 1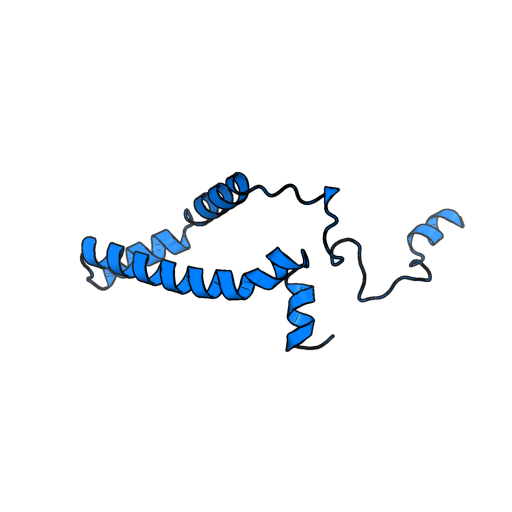 102 ? 9.640 14.477 -12.308 1.00 89.94 102 THR A CA 1
ATOM 779 C C . THR A 1 102 ? 9.374 15.677 -11.401 1.00 89.94 102 THR A C 1
ATOM 781 O O . THR A 1 102 ? 9.033 16.739 -11.907 1.00 89.94 102 THR A O 1
ATOM 784 N N . GLY A 1 103 ? 9.482 15.508 -10.078 1.00 89.81 103 GLY A N 1
ATOM 785 C CA . GLY A 1 103 ? 9.222 16.568 -9.098 1.00 89.81 103 GLY A CA 1
ATOM 786 C C . GLY A 1 103 ? 10.488 17.205 -8.530 1.00 89.81 103 GLY A C 1
ATOM 787 O O . GLY A 1 103 ? 10.493 18.399 -8.249 1.00 89.81 103 GLY A O 1
ATOM 788 N N . TRP A 1 104 ? 11.558 16.420 -8.378 1.00 92.25 104 TRP A N 1
ATOM 789 C CA . TRP A 1 104 ? 12.768 16.827 -7.653 1.00 92.25 104 TRP A CA 1
ATOM 790 C C . TRP A 1 104 ? 14.002 17.020 -8.541 1.00 92.25 104 TRP A C 1
ATOM 792 O O . TRP A 1 104 ? 15.027 17.492 -8.058 1.00 92.25 104 TRP A O 1
ATOM 802 N N . GLY A 1 105 ? 13.909 16.687 -9.830 1.00 88.19 105 GLY A N 1
ATOM 803 C CA . GLY A 1 105 ? 15.041 16.724 -10.753 1.00 88.19 105 GLY A CA 1
ATOM 804 C C . GLY A 1 105 ? 15.841 15.420 -10.795 1.00 88.19 105 GLY A C 1
ATOM 805 O O . GLY A 1 105 ? 15.460 14.408 -10.202 1.00 88.19 105 GLY A O 1
ATOM 806 N N . MET A 1 106 ? 16.920 15.445 -11.577 1.00 80.50 106 MET A N 1
ATOM 807 C CA . MET A 1 106 ? 17.822 14.313 -11.835 1.00 80.50 106 MET A CA 1
ATOM 808 C C . MET A 1 106 ? 19.014 14.294 -10.889 1.00 80.50 106 MET A C 1
ATOM 810 O O . MET A 1 106 ? 19.559 15.387 -10.626 1.00 80.50 106 MET A O 1
#

Sequence (106 aa):
MTAMLRFFELSKDASPYQNADILPLPPSRRTWTVKIFVFFWLSTAINIAEWSGASTSLAIGLTVGQSIAVNAISTIIITLALVISGQGGGKWHIPFAVLNRTGWGM

Radius of gyration: 21.78 Å; chains: 1; bounding box: 64×29×48 Å

pLDDT: mean 88.44, std 10.44, range [52.16, 97.31]